Protein AF-A0A6A5ZUI9-F1 (afdb_monomer)

Organism: NCBI:txid690887

Foldseek 3Di:
DDPPPPDDDDDDADQWDQDLVVLEIFGQDPQRDGPNDHPDDDDDDDDDCVPAFDDPPADDADHHPDPDDDTHGDVVVPHNVNVSVVSVVRNPDDPPD

Solvent-accessible surface area (backbone atoms only — not comparable to full-atom values): 6459 Å² total; per-residue (Å²): 134,84,80,83,73,73,73,83,82,82,72,100,66,67,67,56,48,71,43,63,91,78,34,32,39,33,59,52,45,79,83,57,19,38,91,88,38,63,69,66,89,80,83,87,85,88,83,76,60,86,84,46,64,28,56,96,84,43,69,46,71,82,61,41,79,62,93,72,85,64,76,21,40,34,64,96,79,49,41,57,68,57,49,54,49,48,52,50,57,68,58,53,75,78,91,70,133

Sequence (97 aa):
MGTNSLAKVHGEWPQRLLHVESMTSYERKSDNTYNGHKEPR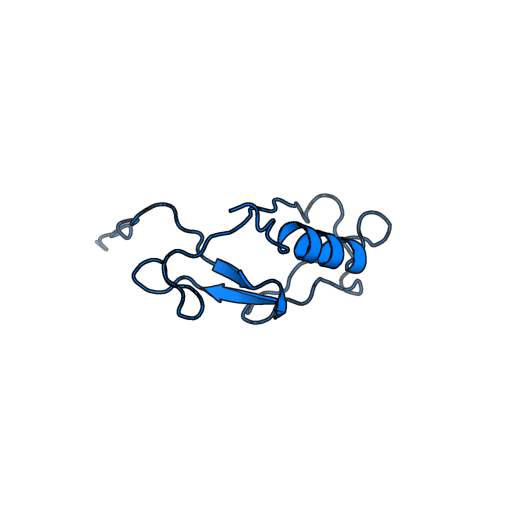YNILTYTWGRFPGSKHDCSITVAGIDWRIPAVRPDHFTIGEFEHTIKTIGREQDVG

pLDDT: mean 82.04, std 17.53, range [34.81, 97.19]

Secondary structure (DSSP, 8-state):
----------SS--SEEEETTTTEEEEPBGGGEETTEES---------GGGSBPPTTS-----BT-SSPPPPB-TTT--HHHHHHHHHHHHS-----

Structure (mmCIF, N/CA/C/O backbone):
data_AF-A0A6A5ZUI9-F1
#
_entry.id   AF-A0A6A5ZUI9-F1
#
loop_
_atom_site.group_PDB
_atom_site.id
_atom_site.type_symbol
_atom_site.label_atom_id
_atom_site.label_alt_id
_atom_site.label_comp_id
_atom_site.label_asym_id
_atom_site.label_entity_id
_atom_site.label_seq_id
_atom_site.pdbx_PDB_ins_code
_atom_site.Cartn_x
_atom_site.Cartn_y
_atom_site.Cartn_z
_atom_site.occupancy
_atom_site.B_iso_or_equiv
_atom_site.auth_seq_id
_atom_site.auth_comp_id
_atom_site.auth_asym_id
_atom_site.auth_atom_id
_atom_site.pdbx_PDB_model_num
ATOM 1 N N . MET A 1 1 ? 1.571 -29.297 28.152 1.00 35.47 1 MET A N 1
ATOM 2 C CA . MET A 1 1 ? 0.497 -29.184 27.142 1.00 35.47 1 MET A CA 1
ATOM 3 C C . MET A 1 1 ? 0.213 -27.705 26.948 1.00 35.47 1 MET A C 1
ATOM 5 O O . MET A 1 1 ? -0.392 -27.103 27.821 1.00 35.47 1 MET A O 1
ATOM 9 N N . GLY A 1 2 ? 0.759 -27.094 25.894 1.00 38.91 2 GLY A N 1
ATOM 10 C CA . GLY A 1 2 ? 0.501 -25.685 25.591 1.00 38.91 2 GLY A CA 1
ATOM 11 C C . GLY A 1 2 ? -0.875 -25.555 24.955 1.00 38.91 2 GLY A C 1
ATOM 12 O O . GLY A 1 2 ? -1.123 -26.139 23.903 1.00 38.91 2 GLY A O 1
ATOM 13 N N . THR A 1 3 ? -1.787 -24.846 25.607 1.00 39.09 3 THR A N 1
ATOM 14 C CA . THR A 1 3 ? -3.079 -24.484 25.027 1.00 39.09 3 THR A CA 1
ATOM 15 C C . THR A 1 3 ? -2.827 -23.534 23.861 1.00 39.09 3 THR A C 1
ATOM 17 O O . THR A 1 3 ? -2.541 -22.356 24.072 1.00 39.09 3 THR A O 1
ATOM 20 N N . ASN A 1 4 ? -2.914 -24.054 22.634 1.00 37.62 4 ASN A N 1
ATOM 21 C CA . ASN A 1 4 ? -3.066 -23.249 21.425 1.00 37.62 4 ASN A CA 1
ATOM 22 C C . ASN A 1 4 ? -4.404 -22.508 21.527 1.00 37.62 4 ASN A C 1
ATOM 24 O O . ASN A 1 4 ? -5.439 -22.988 21.070 1.00 37.62 4 ASN A O 1
ATOM 28 N N . SER A 1 5 ? -4.394 -21.352 22.188 1.00 41.97 5 SER A N 1
ATOM 29 C CA . SER A 1 5 ? -5.485 -20.396 22.092 1.00 41.97 5 SER A CA 1
ATOM 30 C C . SER A 1 5 ? -5.360 -19.746 20.722 1.00 41.97 5 SER A C 1
ATOM 32 O O . SER A 1 5 ? -4.587 -18.806 20.535 1.00 41.97 5 SER A O 1
ATOM 34 N N . LEU A 1 6 ? -6.054 -20.310 19.733 1.00 45.91 6 LEU A N 1
ATOM 35 C CA . LEU A 1 6 ? -6.289 -19.617 18.474 1.00 45.91 6 LEU A CA 1
ATOM 36 C C . LEU A 1 6 ? -6.961 -18.291 18.836 1.00 45.91 6 LEU A C 1
ATOM 38 O O . LEU A 1 6 ? -8.054 -18.282 19.405 1.00 45.91 6 LEU A O 1
ATOM 42 N N . ALA A 1 7 ? -6.262 -17.183 18.582 1.00 53.50 7 ALA A N 1
ATOM 43 C CA . ALA A 1 7 ? -6.760 -15.852 18.878 1.00 53.50 7 ALA A CA 1
ATOM 44 C C . ALA A 1 7 ? -8.162 -15.698 18.277 1.00 53.50 7 ALA A C 1
ATOM 46 O O . ALA A 1 7 ? -8.384 -15.967 17.096 1.00 53.50 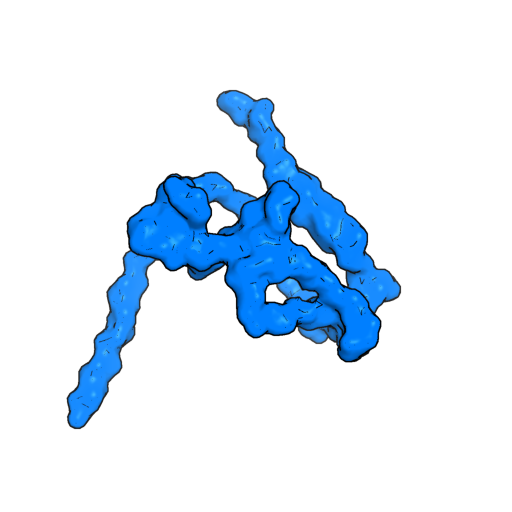7 ALA A O 1
ATOM 47 N N . LYS A 1 8 ? -9.116 -15.299 19.117 1.00 42.50 8 LYS A N 1
ATOM 48 C CA . LYS A 1 8 ? -10.502 -15.053 18.730 1.00 42.50 8 LYS A CA 1
ATOM 49 C C . LYS A 1 8 ? -10.509 -13.997 17.615 1.00 42.50 8 LYS A C 1
ATOM 51 O O . LYS A 1 8 ? -10.194 -12.835 17.865 1.00 42.50 8 LYS A O 1
ATOM 56 N N . VAL A 1 9 ? -10.804 -14.404 16.379 1.00 49.47 9 VAL A N 1
ATOM 57 C CA . VAL A 1 9 ? -10.843 -13.506 15.216 1.00 49.47 9 VAL A CA 1
ATOM 58 C C . VAL A 1 9 ? -12.089 -12.632 15.329 1.00 49.47 9 VAL A C 1
ATOM 60 O O . VAL A 1 9 ? -13.203 -13.071 15.057 1.00 49.47 9 VAL A O 1
ATOM 63 N N . HIS A 1 10 ? -11.904 -11.387 15.757 1.00 52.34 10 HIS A N 1
ATOM 64 C CA . HIS A 1 10 ? -12.933 -10.357 15.678 1.00 52.34 10 HIS A CA 1
ATOM 65 C C . HIS A 1 10 ? -12.949 -9.784 14.245 1.00 52.34 10 HIS A C 1
ATOM 67 O O . HIS A 1 10 ? -12.116 -8.950 13.907 1.00 52.34 10 HIS A O 1
ATOM 73 N N . GLY A 1 11 ? -13.848 -10.326 13.410 1.00 58.16 11 GLY A N 1
ATOM 74 C CA . GLY A 1 11 ? -14.451 -9.745 12.192 1.00 58.16 11 GLY A CA 1
ATOM 75 C C . GLY A 1 11 ? -13.559 -9.036 11.157 1.00 58.16 11 GLY A C 1
ATOM 76 O O . GLY A 1 11 ? -13.129 -7.913 11.381 1.00 58.16 11 GLY A O 1
ATOM 77 N N . GLU A 1 12 ? -13.347 -9.697 10.012 1.00 76.62 12 GLU A N 1
ATOM 78 C CA . GLU A 1 12 ? -13.267 -9.223 8.601 1.00 76.62 12 GLU A CA 1
ATOM 79 C C . GLU A 1 12 ? -12.504 -7.946 8.179 1.00 76.62 12 GLU A C 1
ATOM 81 O O . GLU A 1 12 ? -12.537 -7.587 7.005 1.00 76.62 12 GLU A O 1
ATOM 86 N N . TRP A 1 13 ? -11.757 -7.272 9.050 1.00 89.62 13 TRP A N 1
ATOM 87 C CA . TRP A 1 13 ? -10.975 -6.099 8.640 1.00 89.62 13 TRP A CA 1
ATOM 88 C C . TRP A 1 13 ? -9.551 -6.457 8.177 1.00 89.62 13 TRP A C 1
ATOM 90 O O . TRP A 1 13 ? -8.887 -7.276 8.829 1.00 89.62 13 TRP A O 1
ATOM 100 N N . PRO A 1 14 ? -9.036 -5.841 7.090 1.00 92.31 14 PRO A N 1
ATOM 101 C CA . PRO A 1 14 ? -7.682 -6.097 6.597 1.00 92.31 14 PRO A CA 1
ATOM 102 C C . PRO A 1 14 ? -6.618 -5.879 7.677 1.00 92.31 14 PRO A C 1
ATOM 104 O O . PRO A 1 14 ? -6.703 -4.932 8.453 1.00 92.31 14 PRO A O 1
ATOM 107 N N . GLN A 1 15 ? -5.555 -6.688 7.721 1.00 93.25 15 GLN A N 1
ATOM 108 C CA . GLN A 1 15 ? -4.471 -6.433 8.683 1.00 93.25 15 GLN A CA 1
ATOM 109 C C . GLN A 1 15 ? -3.830 -5.059 8.454 1.00 93.25 15 GLN A C 1
ATOM 111 O O . GLN A 1 15 ? -3.381 -4.425 9.405 1.00 93.25 15 GLN A O 1
ATOM 116 N N . ARG A 1 16 ? -3.785 -4.587 7.205 1.00 95.31 16 ARG A N 1
ATOM 117 C CA . ARG A 1 16 ? -3.177 -3.308 6.845 1.00 95.31 16 ARG A CA 1
ATOM 118 C C . ARG A 1 16 ? -3.966 -2.617 5.747 1.00 95.31 16 ARG A C 1
ATOM 120 O O . ARG A 1 16 ? -4.499 -3.288 4.867 1.00 95.31 16 ARG A O 1
ATOM 127 N N . LEU A 1 17 ? -3.969 -1.289 5.772 1.00 95.69 17 LEU A N 1
ATOM 128 C CA . LEU A 1 17 ? -4.499 -0.444 4.703 1.00 95.69 17 LEU A CA 1
ATOM 129 C C . LEU A 1 17 ? -3.398 0.477 4.180 1.00 95.69 17 LEU A C 1
ATOM 131 O O . LEU A 1 17 ? -2.521 0.893 4.936 1.00 95.69 17 LEU A O 1
ATOM 135 N N . LEU A 1 18 ? -3.432 0.777 2.884 1.00 95.75 18 LEU A N 1
ATOM 136 C CA . LEU A 1 18 ? -2.527 1.732 2.252 1.00 95.75 18 LEU A CA 1
ATOM 137 C C . LEU A 1 18 ? -3.212 3.097 2.185 1.00 95.75 18 LEU A C 1
ATOM 139 O O . LEU A 1 18 ? -4.237 3.241 1.524 1.00 95.75 18 LEU A O 1
ATOM 143 N N . HIS A 1 19 ? -2.627 4.100 2.831 1.00 95.19 19 HIS A N 1
ATOM 144 C CA . HIS A 1 19 ? -3.003 5.488 2.609 1.00 95.19 19 HIS A CA 1
ATOM 145 C C . HIS A 1 19 ? -2.398 5.957 1.283 1.00 95.19 19 HIS A C 1
ATOM 147 O O . HIS A 1 19 ? -1.175 6.031 1.150 1.00 95.19 19 HIS A O 1
ATOM 153 N N . VAL A 1 20 ? -3.253 6.222 0.294 1.00 94.00 20 VAL A N 1
ATOM 154 C CA . VAL A 1 20 ? -2.843 6.424 -1.106 1.00 94.00 20 VAL A CA 1
ATOM 155 C C . VAL A 1 20 ? -2.006 7.687 -1.297 1.00 94.00 20 VAL A C 1
ATOM 157 O O . VAL A 1 20 ? -1.026 7.649 -2.035 1.00 94.00 20 VAL A O 1
ATOM 160 N N . GLU A 1 21 ? -2.343 8.786 -0.620 1.00 92.56 21 GLU A N 1
ATOM 161 C CA . GLU A 1 21 ? -1.625 10.056 -0.783 1.00 92.56 21 GLU A CA 1
ATOM 162 C C . GLU A 1 21 ? -0.186 9.973 -0.262 1.00 92.56 21 GLU A C 1
ATOM 164 O O . GLU A 1 21 ? 0.751 10.374 -0.948 1.00 92.56 21 GLU A O 1
ATOM 169 N N . SER A 1 22 ? 0.005 9.397 0.928 1.00 94.31 22 SER A N 1
ATOM 170 C CA . SER A 1 22 ? 1.336 9.275 1.533 1.00 94.31 22 SER A CA 1
ATOM 171 C C . SER A 1 22 ? 2.082 8.001 1.127 1.00 94.31 22 SER A C 1
ATOM 173 O O . SER A 1 22 ? 3.232 7.829 1.521 1.00 94.31 22 SER A O 1
ATOM 175 N N . MET A 1 23 ? 1.431 7.083 0.403 1.00 95.62 23 MET A N 1
ATOM 176 C CA . MET A 1 23 ? 1.932 5.731 0.123 1.00 95.62 23 MET A CA 1
ATOM 177 C C . MET A 1 23 ? 2.396 4.987 1.391 1.00 95.62 23 MET A C 1
ATOM 179 O O . MET A 1 23 ? 3.360 4.219 1.370 1.00 95.62 23 MET A O 1
ATOM 183 N N . THR A 1 24 ? 1.694 5.193 2.511 1.00 97.19 24 THR A N 1
ATOM 184 C CA . THR A 1 24 ? 2.025 4.579 3.808 1.00 97.19 24 THR A CA 1
ATOM 185 C C . THR A 1 24 ? 1.056 3.456 4.134 1.00 97.19 24 THR A C 1
ATOM 187 O O . THR A 1 24 ? -0.156 3.661 4.184 1.00 97.19 24 THR A O 1
ATOM 190 N N . SER A 1 25 ? 1.581 2.262 4.394 1.00 97.19 25 SER A N 1
ATOM 191 C CA . SER A 1 25 ? 0.795 1.146 4.903 1.00 97.19 25 SER A CA 1
ATOM 192 C C . SER A 1 25 ? 0.667 1.243 6.418 1.00 97.19 25 SER A C 1
ATOM 194 O O . SER A 1 25 ? 1.662 1.138 7.135 1.00 97.19 25 SER A O 1
ATOM 196 N N . TYR A 1 26 ? -0.559 1.372 6.911 1.00 97.19 26 TYR A N 1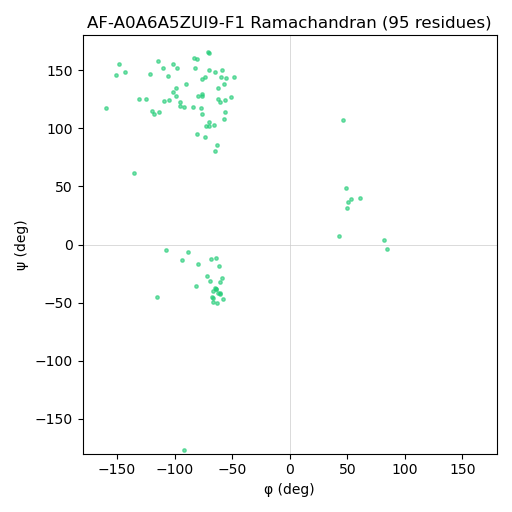
ATOM 197 C CA . TYR A 1 26 ? -0.868 1.375 8.335 1.00 97.19 26 TYR A CA 1
ATOM 198 C C . TYR A 1 26 ? -1.406 0.021 8.767 1.00 97.19 26 TYR A C 1
ATOM 200 O O . TYR A 1 26 ? -2.323 -0.520 8.149 1.00 97.19 26 TYR A O 1
ATOM 208 N N . GLU A 1 27 ? -0.850 -0.511 9.849 1.00 96.00 27 GLU A N 1
ATOM 209 C CA . GLU A 1 27 ? -1.370 -1.713 10.488 1.00 96.00 27 GLU A CA 1
ATOM 210 C C . GLU A 1 27 ? -2.633 -1.412 11.297 1.00 96.00 27 GLU A C 1
ATOM 212 O O . GLU A 1 27 ? -2.752 -0.359 11.933 1.00 96.00 27 GLU A O 1
ATOM 217 N N . ARG A 1 28 ? -3.573 -2.357 11.261 1.00 94.50 28 ARG A N 1
ATOM 218 C CA . ARG A 1 28 ? -4.799 -2.338 12.047 1.00 94.50 28 ARG A CA 1
ATOM 219 C C . ARG A 1 28 ? -4.453 -2.331 13.534 1.00 94.50 28 ARG A C 1
ATOM 221 O O . ARG A 1 28 ? -3.806 -3.249 14.033 1.00 94.50 28 ARG A O 1
ATOM 228 N N . LYS A 1 29 ? -4.938 -1.322 14.251 1.00 91.88 29 LYS A N 1
ATOM 229 C CA . LYS A 1 29 ? -4.913 -1.256 15.718 1.00 91.88 29 LYS A CA 1
ATOM 230 C C . LYS A 1 29 ? -6.201 -1.841 16.306 1.00 91.88 29 LYS A C 1
ATOM 232 O O . LYS A 1 29 ? -7.067 -2.333 15.583 1.00 91.88 29 LYS A O 1
ATOM 237 N N . SER A 1 30 ? -6.329 -1.787 17.632 1.00 87.88 30 SER A N 1
ATOM 238 C CA . SER A 1 30 ? -7.577 -2.113 18.329 1.00 87.88 30 SER A CA 1
ATOM 239 C C . SER A 1 30 ? -8.774 -1.400 17.696 1.00 87.88 30 SER A C 1
ATOM 241 O O . SER A 1 30 ? -8.649 -0.250 17.275 1.00 87.88 30 SER A O 1
ATOM 243 N N . ASP A 1 31 ? -9.924 -2.077 17.673 1.00 88.94 31 ASP A N 1
ATOM 244 C CA . ASP A 1 31 ? -11.196 -1.500 17.214 1.00 88.94 31 ASP A CA 1
ATOM 245 C C . ASP A 1 31 ? -11.158 -1.039 15.739 1.00 88.94 31 ASP A C 1
ATOM 247 O O . ASP A 1 31 ? -11.651 0.031 15.395 1.00 88.94 31 ASP A O 1
ATOM 251 N N . ASN A 1 32 ? -10.500 -1.827 14.871 1.00 92.12 32 ASN A N 1
ATOM 252 C CA . ASN A 1 32 ? -10.418 -1.613 13.415 1.00 92.12 32 ASN A CA 1
ATOM 253 C C . ASN A 1 32 ? -9.933 -0.209 13.016 1.00 92.12 32 ASN A C 1
ATOM 255 O O . ASN A 1 32 ? -10.425 0.401 12.067 1.00 92.12 32 ASN A O 1
ATOM 259 N N . THR A 1 33 ? -8.959 0.313 13.761 1.00 92.50 33 THR A N 1
ATOM 260 C CA . THR A 1 33 ? -8.432 1.665 13.557 1.00 92.50 33 THR A CA 1
ATOM 261 C C . THR A 1 33 ? -7.136 1.657 12.748 1.00 92.50 33 THR A C 1
ATOM 263 O O . THR A 1 33 ? -6.209 0.907 13.056 1.00 92.50 33 THR A O 1
ATOM 266 N N . TYR A 1 34 ? -7.033 2.549 11.762 1.00 94.62 34 TYR A N 1
ATOM 267 C CA . TYR A 1 34 ? -5.870 2.730 10.890 1.00 94.62 34 TYR A CA 1
ATOM 268 C C . TYR A 1 34 ? -5.521 4.211 10.830 1.00 94.62 34 TYR A C 1
ATOM 270 O O . TYR A 1 34 ? -6.377 5.033 10.524 1.00 94.62 34 TYR A O 1
ATOM 278 N N . ASN A 1 35 ? -4.276 4.574 11.146 1.00 94.44 35 ASN A N 1
ATOM 279 C CA . ASN A 1 35 ? -3.843 5.979 11.181 1.00 94.44 35 ASN A CA 1
ATOM 280 C C . ASN A 1 35 ? -4.771 6.919 11.995 1.00 94.44 35 ASN A C 1
ATOM 282 O O . ASN A 1 35 ? -4.939 8.081 11.655 1.00 94.44 35 ASN A O 1
ATOM 286 N N . GLY A 1 36 ? -5.419 6.413 13.051 1.00 93.94 36 GLY A N 1
ATOM 287 C CA . GLY A 1 36 ? -6.381 7.188 13.851 1.00 93.94 36 GLY A CA 1
ATOM 288 C C . GLY A 1 36 ? -7.814 7.230 13.302 1.00 93.94 36 GLY A C 1
ATOM 289 O O . GLY A 1 36 ? -8.697 7.729 13.990 1.00 93.94 36 GLY A O 1
ATOM 290 N N . HIS A 1 37 ? -8.074 6.655 12.127 1.00 93.12 37 HIS A N 1
ATOM 29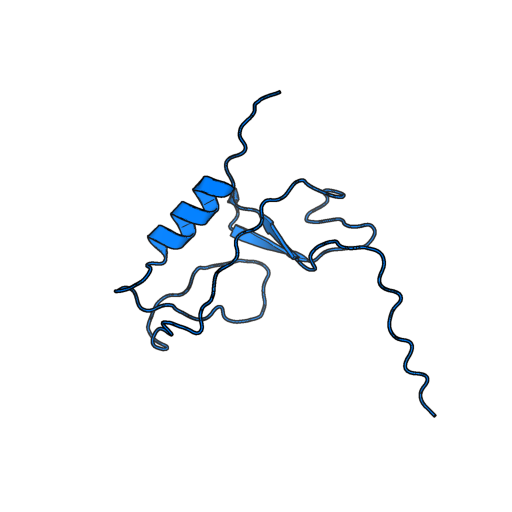1 C CA . HIS A 1 37 ? -9.412 6.522 11.552 1.00 93.12 37 HIS A CA 1
ATOM 292 C C . HIS A 1 37 ? -9.995 5.150 11.883 1.00 93.12 37 HIS A C 1
ATOM 294 O O . HIS A 1 37 ? -9.397 4.123 11.554 1.00 93.12 37 HIS A O 1
ATOM 300 N N . LYS A 1 38 ? -11.156 5.131 12.537 1.00 93.69 38 LYS A N 1
ATOM 301 C CA . LYS A 1 38 ? -11.905 3.905 12.815 1.00 93.69 38 LYS A CA 1
ATOM 302 C C . LYS A 1 38 ? -12.671 3.483 11.566 1.00 93.69 38 LYS A C 1
ATOM 304 O O . LYS A 1 38 ? -13.399 4.297 11.011 1.00 93.69 38 LYS A O 1
ATOM 309 N N . GLU A 1 39 ? -12.505 2.226 11.162 1.00 92.50 39 GLU A N 1
ATOM 310 C CA . GLU A 1 39 ? -13.284 1.593 10.092 1.00 92.50 39 GLU A CA 1
ATOM 311 C C . GLU A 1 39 ? -13.371 2.437 8.797 1.00 92.50 39 GLU A C 1
ATOM 313 O O . GLU A 1 39 ? -14.465 2.651 8.271 1.00 92.50 39 GLU A O 1
ATOM 318 N N . PRO A 1 40 ? -12.239 2.964 8.274 1.00 92.00 40 PRO A N 1
ATOM 319 C CA . PRO A 1 40 ? -12.265 3.830 7.101 1.00 92.00 40 PRO A CA 1
ATOM 320 C C . PRO A 1 40 ? -12.753 3.060 5.870 1.00 92.00 40 PRO A C 1
ATOM 322 O O . PRO A 1 40 ? -12.470 1.869 5.723 1.00 92.00 40 PRO A O 1
ATOM 325 N N . ARG A 1 41 ? -13.432 3.751 4.947 1.00 90.31 41 ARG A N 1
ATOM 326 C CA . ARG A 1 41 ? -13.733 3.198 3.618 1.00 90.31 41 ARG A CA 1
ATOM 327 C C . ARG A 1 41 ? -12.430 2.865 2.897 1.00 90.31 41 ARG A C 1
ATOM 329 O O . ARG A 1 41 ? -11.433 3.572 3.031 1.00 90.31 41 ARG A O 1
ATOM 336 N N . TYR A 1 42 ? -12.441 1.783 2.131 1.00 91.50 42 TYR A N 1
ATOM 337 C CA . TYR A 1 42 ? -11.278 1.344 1.375 1.00 91.50 42 TYR A CA 1
ATOM 338 C C . TYR A 1 42 ? -11.697 0.656 0.079 1.00 91.50 42 TYR A C 1
ATOM 340 O O . TYR A 1 42 ? -12.781 0.083 -0.020 1.00 91.50 42 TYR A O 1
ATOM 348 N N . ASN A 1 43 ? -10.790 0.679 -0.895 1.00 90.56 43 ASN A N 1
ATOM 349 C CA . ASN A 1 43 ? -10.887 -0.101 -2.124 1.00 90.56 43 ASN A CA 1
ATOM 350 C C . ASN A 1 43 ? -9.983 -1.335 -2.040 1.00 90.56 43 ASN A C 1
ATOM 352 O O . ASN A 1 43 ? -8.990 -1.345 -1.309 1.00 90.56 43 ASN A O 1
ATOM 356 N N . ILE A 1 44 ? -10.314 -2.374 -2.807 1.00 89.69 44 ILE A N 1
ATOM 357 C CA . ILE A 1 44 ? -9.514 -3.599 -2.902 1.00 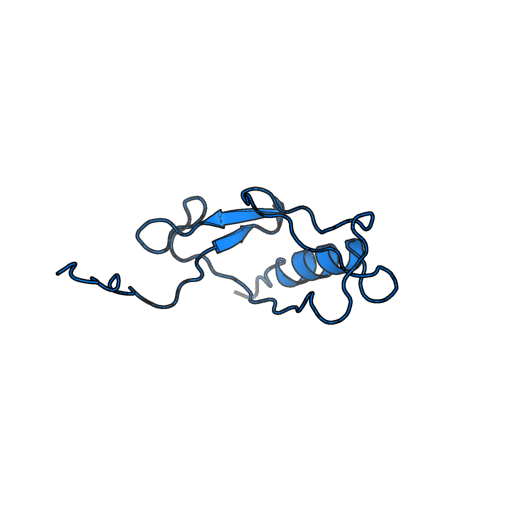89.69 44 ILE A CA 1
ATOM 358 C C . ILE A 1 44 ? -8.857 -3.649 -4.280 1.00 89.69 44 ILE A C 1
ATOM 360 O O . ILE A 1 44 ? -9.538 -3.639 -5.302 1.00 89.69 44 ILE A O 1
ATOM 364 N N . LEU A 1 45 ? -7.528 -3.748 -4.296 1.00 87.88 45 LEU A N 1
ATOM 365 C CA . LEU A 1 45 ? -6.741 -4.023 -5.494 1.00 87.88 45 LEU A CA 1
ATOM 366 C C . LEU A 1 45 ? -6.004 -5.346 -5.315 1.00 87.88 45 LEU A C 1
ATOM 368 O O . LEU A 1 45 ? -5.095 -5.460 -4.493 1.00 87.88 45 LEU A O 1
ATOM 372 N N . THR A 1 46 ? -6.389 -6.349 -6.097 1.00 85.38 46 THR A N 1
ATOM 373 C CA . THR A 1 46 ? -5.721 -7.651 -6.112 1.00 85.38 46 THR A CA 1
ATOM 374 C C . THR A 1 46 ? -4.762 -7.718 -7.286 1.00 85.38 46 THR A C 1
ATOM 376 O O . THR A 1 46 ? -5.144 -7.478 -8.427 1.00 85.38 46 THR A O 1
ATOM 379 N N . TYR A 1 47 ? -3.510 -8.067 -7.011 1.00 79.19 47 TYR A N 1
ATOM 380 C CA . TYR A 1 47 ? -2.471 -8.159 -8.023 1.00 79.19 47 TYR A CA 1
ATOM 381 C C . TYR A 1 47 ? -1.433 -9.209 -7.605 1.00 79.19 47 TYR A C 1
ATOM 383 O O . TYR A 1 47 ? -1.183 -9.419 -6.417 1.00 79.19 47 TYR A O 1
ATOM 391 N N . THR A 1 48 ? -0.864 -9.924 -8.577 1.00 76.25 48 THR A N 1
ATOM 392 C CA . THR A 1 48 ? -0.009 -11.092 -8.319 1.00 76.25 48 THR A CA 1
ATOM 393 C C . THR A 1 48 ? 1.394 -10.893 -8.877 1.00 76.25 48 THR A C 1
ATOM 395 O O . THR A 1 48 ? 1.586 -10.874 -10.092 1.00 76.25 48 THR A O 1
ATOM 398 N N . TRP A 1 49 ? 2.388 -10.842 -7.992 1.00 72.38 49 TRP A N 1
ATOM 399 C CA . TRP A 1 49 ? 3.806 -10.707 -8.344 1.00 72.38 49 TRP A CA 1
ATOM 400 C C . TRP A 1 49 ? 4.398 -11.947 -9.035 1.00 72.38 49 TRP A C 1
ATOM 402 O O . TRP A 1 49 ? 5.288 -11.835 -9.873 1.00 72.38 49 TRP A O 1
ATOM 412 N N . GLY A 1 50 ? 3.899 -13.144 -8.704 1.00 68.19 50 GLY A N 1
ATOM 413 C CA . GLY A 1 50 ? 4.541 -14.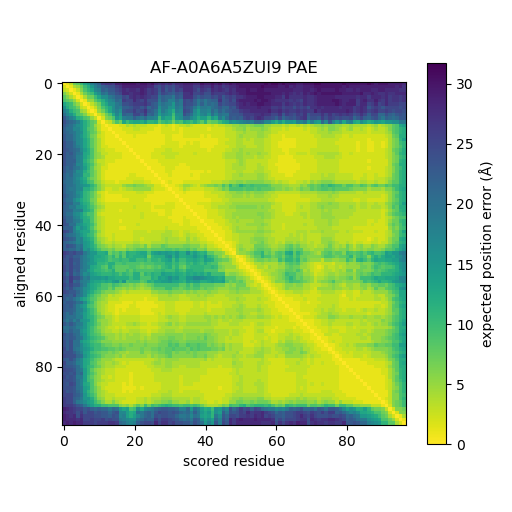416 -9.066 1.00 68.19 50 GLY A CA 1
ATOM 414 C C . GLY A 1 50 ? 4.547 -14.768 -10.557 1.00 68.19 50 GLY A C 1
ATOM 415 O O . GLY A 1 50 ? 5.260 -15.685 -10.952 1.00 68.19 50 GLY A O 1
ATOM 416 N N . ARG A 1 51 ? 3.775 -14.063 -11.394 1.00 77.19 51 ARG A N 1
ATOM 417 C CA . ARG A 1 51 ? 3.695 -14.358 -12.833 1.00 77.19 51 ARG A CA 1
ATOM 418 C C . ARG A 1 51 ? 4.856 -13.761 -13.632 1.00 77.19 51 ARG A C 1
ATOM 420 O O . ARG A 1 51 ? 5.311 -14.384 -14.586 1.00 77.19 51 ARG A O 1
ATOM 427 N N . PHE A 1 52 ? 5.326 -12.575 -13.248 1.00 83.00 52 PHE A N 1
ATOM 428 C CA . PHE A 1 52 ? 6.359 -11.827 -13.973 1.00 83.00 52 PHE A CA 1
ATOM 429 C C . PHE A 1 52 ? 7.410 -11.267 -13.001 1.00 83.00 52 PHE A C 1
ATOM 431 O O . PHE A 1 52 ? 7.550 -10.045 -12.893 1.00 83.00 52 PHE A O 1
ATOM 438 N N . PRO A 1 53 ? 8.131 -12.134 -12.264 1.00 83.81 53 PRO A N 1
ATOM 439 C CA . PRO A 1 53 ? 9.096 -11.688 -11.268 1.00 83.81 53 PRO A CA 1
ATOM 440 C C . PRO A 1 53 ? 10.215 -10.882 -11.933 1.00 83.81 53 PRO A C 1
ATOM 442 O O . PRO A 1 53 ? 10.859 -11.356 -12.871 1.00 83.81 53 PRO A O 1
ATOM 445 N N . GLY A 1 54 ? 10.423 -9.660 -11.448 1.00 83.56 54 GLY A N 1
ATOM 446 C CA . GLY A 1 54 ? 11.550 -8.819 -11.831 1.00 83.56 54 GLY A CA 1
ATOM 447 C C . GLY A 1 54 ? 12.871 -9.331 -11.259 1.00 83.56 54 GLY A C 1
ATOM 448 O O . GLY A 1 54 ? 12.918 -10.168 -10.352 1.00 83.56 54 GLY A O 1
ATOM 449 N N . SER A 1 55 ? 13.970 -8.812 -11.791 1.00 82.81 55 SER A N 1
ATOM 450 C CA . SER A 1 55 ? 15.306 -9.044 -11.256 1.00 82.81 55 SER A CA 1
ATOM 451 C C . SER A 1 55 ? 15.497 -8.332 -9.908 1.00 82.81 55 SER A C 1
ATOM 453 O O . SER A 1 55 ? 14.769 -7.407 -9.551 1.00 82.81 55 SER A O 1
ATOM 455 N N . LYS A 1 56 ? 16.540 -8.702 -9.152 1.00 74.88 56 LYS A N 1
ATOM 456 C CA . LYS A 1 56 ? 16.910 -7.999 -7.906 1.00 74.88 56 LYS A CA 1
ATOM 457 C C . LYS A 1 56 ? 17.288 -6.525 -8.117 1.00 74.88 56 LYS A C 1
ATOM 459 O O . LYS A 1 56 ? 17.338 -5.789 -7.129 1.00 74.88 56 LYS A O 1
ATOM 464 N N . HIS A 1 57 ? 17.609 -6.160 -9.359 1.00 78.12 57 HIS A N 1
ATOM 465 C CA . HIS A 1 57 ? 17.998 -4.822 -9.796 1.00 78.12 57 HIS A CA 1
ATOM 466 C C . HIS A 1 57 ? 16.810 -4.010 -10.315 1.00 78.12 57 HIS A C 1
ATOM 468 O O . HIS A 1 57 ? 16.938 -2.799 -10.467 1.00 78.12 57 HIS A O 1
ATOM 474 N N . ASP A 1 58 ? 15.675 -4.663 -10.565 1.00 83.50 58 ASP A N 1
ATOM 475 C CA . ASP A 1 58 ? 14.467 -3.979 -10.994 1.00 83.50 58 ASP A CA 1
ATOM 476 C C . ASP A 1 58 ? 13.872 -3.239 -9.795 1.00 83.50 58 ASP A C 1
ATOM 478 O O . ASP A 1 58 ? 13.929 -3.694 -8.644 1.00 83.50 58 ASP A O 1
ATOM 482 N N . CYS A 1 59 ? 13.306 -2.072 -10.069 1.00 82.38 59 CYS A N 1
ATOM 483 C CA . CYS A 1 59 ? 12.680 -1.268 -9.040 1.00 82.38 59 CYS A CA 1
ATOM 484 C C . CYS A 1 59 ? 11.374 -1.944 -8.562 1.00 82.38 59 CYS A C 1
ATOM 486 O O . CYS A 1 59 ? 10.674 -2.621 -9.320 1.00 82.38 59 CYS A O 1
ATOM 488 N N . SER A 1 60 ? 11.021 -1.730 -7.297 1.00 87.81 60 SER A N 1
ATOM 489 C CA . SER A 1 60 ? 9.726 -2.106 -6.722 1.00 87.81 60 SER A CA 1
ATOM 490 C C . SER A 1 60 ? 8.958 -0.850 -6.335 1.00 87.81 60 SER A C 1
ATOM 492 O O . SER A 1 60 ? 9.561 0.197 -6.090 1.00 87.81 60 SER A O 1
ATOM 494 N N . ILE A 1 61 ? 7.635 -0.956 -6.222 1.00 90.75 61 ILE A N 1
ATOM 495 C CA . ILE A 1 61 ? 6.849 0.134 -5.646 1.00 90.75 61 ILE A CA 1
ATOM 496 C C . ILE A 1 61 ? 7.353 0.453 -4.234 1.00 90.75 61 ILE A C 1
ATOM 498 O O . ILE A 1 61 ? 7.674 -0.450 -3.455 1.00 90.75 61 ILE A O 1
ATOM 502 N N . THR A 1 62 ? 7.445 1.742 -3.922 1.00 91.88 62 THR A N 1
ATOM 503 C CA . THR A 1 62 ? 7.859 2.196 -2.595 1.00 91.88 62 THR A CA 1
ATOM 504 C C . THR A 1 62 ? 6.619 2.386 -1.735 1.00 91.88 62 THR A C 1
ATOM 506 O O . THR A 1 62 ? 5.753 3.196 -2.054 1.00 91.88 62 THR A O 1
ATOM 509 N N . VAL A 1 63 ? 6.535 1.627 -0.646 1.00 94.50 63 VAL A N 1
ATOM 510 C CA . VAL A 1 63 ? 5.475 1.744 0.358 1.00 94.50 63 VAL A CA 1
ATOM 511 C C . VAL A 1 63 ? 6.139 1.952 1.709 1.00 94.50 63 VAL A C 1
ATOM 513 O O . VAL A 1 63 ? 6.989 1.162 2.114 1.00 94.50 63 VAL A O 1
ATOM 516 N N . ALA A 1 64 ? 5.765 3.019 2.405 1.00 96.62 64 ALA A N 1
ATOM 517 C CA . ALA A 1 64 ? 6.256 3.299 3.746 1.00 96.62 64 ALA A CA 1
ATOM 518 C C . ALA A 1 64 ? 5.498 2.474 4.800 1.00 96.62 64 ALA A C 1
ATOM 520 O O . ALA A 1 64 ? 4.377 2.014 4.576 1.00 96.62 64 ALA A O 1
ATOM 521 N N . GLY A 1 65 ? 6.094 2.315 5.983 1.00 95.12 65 GLY A N 1
ATOM 522 C CA . GLY A 1 65 ? 5.451 1.664 7.129 1.00 95.12 65 GLY A CA 1
ATOM 523 C C . GLY A 1 65 ? 5.489 0.133 7.120 1.00 95.12 65 GLY A C 1
ATOM 524 O O . GLY A 1 65 ? 4.919 -0.474 8.023 1.00 95.12 65 GLY A O 1
ATOM 525 N N . ILE A 1 66 ? 6.156 -0.491 6.146 1.00 95.69 66 ILE A N 1
ATOM 526 C CA . ILE A 1 66 ? 6.38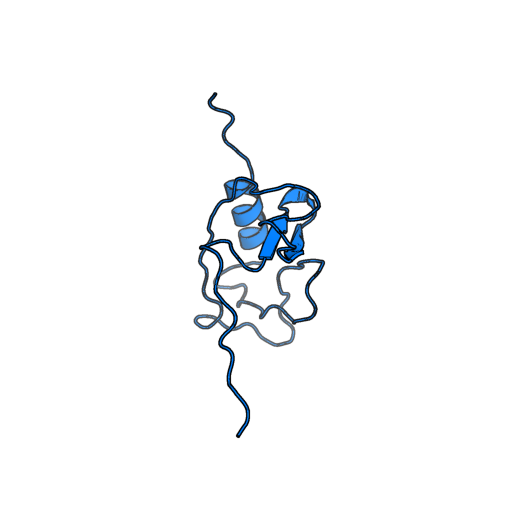4 -1.943 6.074 1.00 95.69 66 ILE A CA 1
ATOM 527 C C . ILE A 1 66 ? 7.860 -2.268 6.327 1.00 95.69 66 ILE A C 1
ATOM 529 O O . ILE A 1 66 ? 8.732 -1.452 6.033 1.00 95.69 66 ILE A O 1
ATOM 533 N N . ASP A 1 67 ? 8.135 -3.460 6.848 1.00 93.75 67 ASP A N 1
ATOM 534 C CA . ASP A 1 67 ? 9.485 -3.970 7.126 1.00 93.75 67 ASP A CA 1
ATOM 535 C C . ASP A 1 67 ? 9.930 -5.076 6.151 1.00 93.75 67 ASP A C 1
ATOM 537 O O . ASP A 1 67 ? 11.085 -5.503 6.174 1.00 93.75 67 ASP A O 1
ATOM 541 N N . TRP A 1 68 ? 9.046 -5.513 5.248 1.00 90.56 68 TRP A N 1
ATOM 542 C CA . TRP A 1 68 ? 9.380 -6.455 4.183 1.00 90.56 68 TRP A CA 1
ATOM 543 C C . TRP A 1 68 ? 9.654 -5.753 2.854 1.00 90.56 68 TRP A C 1
ATOM 545 O O . TRP A 1 68 ? 9.094 -4.706 2.522 1.00 90.56 68 TRP A O 1
ATOM 555 N N . ARG A 1 69 ? 10.493 -6.391 2.035 1.00 87.00 69 ARG A N 1
ATOM 556 C CA . ARG A 1 69 ? 10.732 -5.965 0.657 1.00 87.00 69 ARG A CA 1
ATOM 557 C C . ARG A 1 69 ? 9.554 -6.372 -0.226 1.00 87.00 69 ARG A C 1
ATOM 559 O O . ARG A 1 69 ? 9.195 -7.548 -0.280 1.00 87.00 69 ARG A O 1
ATOM 566 N N . ILE A 1 70 ? 9.009 -5.418 -0.975 1.00 89.06 70 ILE A N 1
ATOM 567 C CA . ILE A 1 70 ? 8.046 -5.708 -2.038 1.00 89.06 70 ILE A CA 1
ATOM 568 C C . ILE A 1 70 ? 8.807 -6.265 -3.258 1.00 89.06 70 ILE A C 1
ATOM 570 O O . ILE A 1 70 ? 9.809 -5.670 -3.664 1.00 89.06 70 ILE A O 1
ATOM 574 N N . PRO A 1 71 ? 8.389 -7.407 -3.838 1.00 87.56 71 PRO A N 1
ATOM 575 C CA . PRO A 1 71 ? 9.004 -7.936 -5.053 1.00 87.56 71 PRO A CA 1
ATOM 576 C C . PRO A 1 71 ? 8.915 -6.946 -6.220 1.00 87.56 71 PRO A C 1
ATOM 578 O O . PRO A 1 71 ? 7.968 -6.174 -6.314 1.00 87.56 71 PRO A O 1
ATOM 581 N N . ALA A 1 72 ? 9.882 -6.982 -7.133 1.00 87.69 72 ALA A N 1
ATOM 582 C CA . ALA A 1 72 ? 9.781 -6.249 -8.391 1.00 87.69 72 ALA A CA 1
ATOM 583 C C . ALA A 1 72 ? 8.948 -7.043 -9.417 1.00 87.69 72 ALA A C 1
ATOM 585 O O . ALA A 1 72 ? 8.945 -8.278 -9.397 1.00 87.69 72 ALA A O 1
ATOM 586 N N . VAL A 1 73 ? 8.284 -6.341 -10.341 1.00 86.31 73 VAL A N 1
ATOM 587 C CA . VAL A 1 73 ? 7.736 -6.917 -11.583 1.00 86.31 73 VAL A CA 1
ATOM 588 C C . VAL A 1 73 ? 8.620 -6.491 -12.750 1.00 86.31 73 VAL A C 1
ATOM 590 O O . VAL A 1 73 ? 9.144 -5.379 -12.764 1.00 86.31 73 VAL A O 1
ATOM 593 N N . ARG A 1 74 ? 8.774 -7.379 -13.736 1.00 86.38 74 ARG A N 1
ATOM 594 C CA . ARG A 1 74 ? 9.447 -7.064 -15.000 1.00 86.38 74 ARG A CA 1
ATOM 595 C C . ARG A 1 74 ? 8.793 -5.852 -15.695 1.00 86.38 74 ARG A C 1
ATOM 597 O O . ARG A 1 74 ? 7.604 -5.934 -16.019 1.00 86.38 74 ARG A O 1
ATOM 604 N N . PRO A 1 75 ? 9.556 -4.791 -16.018 1.00 84.62 75 PRO A N 1
ATOM 605 C CA . PRO A 1 75 ? 9.011 -3.579 -16.637 1.00 84.62 75 PRO A CA 1
ATOM 606 C C . PRO A 1 75 ? 8.302 -3.803 -17.979 1.00 84.62 75 PRO A C 1
ATOM 608 O O . PRO A 1 75 ? 7.358 -3.083 -18.274 1.00 84.62 75 PRO A O 1
ATOM 611 N N . ASP A 1 76 ? 8.690 -4.828 -18.749 1.00 87.38 76 ASP A N 1
ATOM 612 C CA . ASP A 1 76 ? 8.041 -5.192 -20.026 1.00 87.38 76 ASP A CA 1
ATOM 613 C C . ASP A 1 76 ? 6.573 -5.639 -19.872 1.00 87.38 76 ASP A C 1
ATOM 615 O O . ASP A 1 76 ? 5.873 -5.829 -20.866 1.00 87.38 76 ASP A O 1
ATOM 619 N N . HIS A 1 77 ? 6.120 -5.883 -18.639 1.00 86.12 77 HIS A N 1
ATOM 620 C CA . HIS A 1 77 ? 4.769 -6.353 -18.337 1.00 86.12 77 HIS A CA 1
ATOM 621 C C . HIS A 1 77 ? 3.955 -5.343 -17.537 1.00 86.12 77 HIS A C 1
ATOM 623 O O . HIS A 1 77 ? 2.772 -5.164 -17.817 1.00 86.12 77 HIS A O 1
ATOM 629 N N . PHE A 1 78 ? 4.559 -4.751 -16.506 1.00 85.69 78 PHE A N 1
ATOM 630 C CA . PHE A 1 78 ? 3.907 -3.749 -15.674 1.00 85.69 78 PHE A CA 1
ATOM 631 C C . PHE A 1 78 ? 4.959 -2.919 -14.949 1.00 85.69 78 PHE A C 1
ATOM 633 O O . PHE A 1 78 ? 5.756 -3.431 -14.159 1.00 85.69 78 PHE A O 1
ATOM 640 N N . THR A 1 79 ? 4.973 -1.628 -15.236 1.00 89.12 79 THR A N 1
ATOM 641 C CA . THR A 1 79 ? 5.905 -0.677 -14.647 1.00 89.12 79 THR A CA 1
ATOM 642 C C . THR A 1 79 ? 5.413 -0.193 -13.285 1.00 89.12 79 THR A C 1
ATOM 644 O O . THR A 1 79 ? 4.228 -0.234 -12.948 1.00 89.12 79 THR A O 1
ATOM 647 N N . ILE A 1 80 ? 6.333 0.346 -12.486 1.00 89.31 80 ILE A N 1
ATOM 648 C CA . ILE A 1 80 ? 5.987 0.978 -11.204 1.00 89.31 80 ILE A CA 1
ATOM 649 C C . ILE A 1 80 ? 5.113 2.207 -11.420 1.00 89.31 80 ILE A C 1
ATOM 651 O O . ILE A 1 80 ? 4.179 2.418 -10.657 1.00 89.31 80 ILE A O 1
ATOM 655 N N . GLY A 1 81 ? 5.385 2.988 -12.470 1.00 91.00 81 GLY A N 1
ATOM 656 C CA . GLY A 1 81 ? 4.584 4.163 -12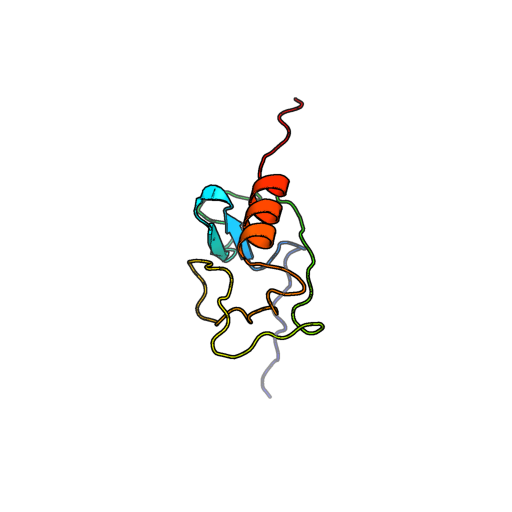.799 1.00 91.00 81 GLY A CA 1
ATOM 657 C C . GLY A 1 81 ? 3.129 3.797 -13.090 1.00 91.00 81 GLY A C 1
ATOM 658 O O . GLY A 1 81 ? 2.222 4.451 -12.581 1.00 91.00 81 GLY A O 1
ATOM 659 N N . GLU A 1 82 ? 2.892 2.713 -13.832 1.00 91.81 82 GLU A N 1
ATOM 660 C CA . GLU A 1 82 ? 1.541 2.187 -14.068 1.00 91.81 82 GLU A CA 1
ATOM 661 C C . GLU A 1 82 ? 0.895 1.678 -12.779 1.00 91.81 82 GLU A C 1
ATOM 663 O O . GLU A 1 82 ? -0.301 1.896 -12.556 1.00 91.81 82 GLU A O 1
ATOM 668 N N . PHE A 1 83 ? 1.675 1.053 -11.893 1.00 90.44 83 PHE A N 1
ATOM 669 C CA . PHE A 1 83 ? 1.150 0.586 -10.618 1.00 90.44 83 PHE A CA 1
ATOM 670 C C . PHE A 1 83 ? 0.736 1.743 -9.703 1.00 90.44 83 PHE A C 1
ATOM 672 O O . PHE A 1 83 ? -0.391 1.774 -9.207 1.00 90.44 83 PHE A O 1
ATOM 679 N N . GLU A 1 84 ? 1.607 2.735 -9.529 1.00 92.75 84 GLU A N 1
ATOM 680 C CA . GLU A 1 84 ? 1.314 3.948 -8.767 1.00 92.75 84 GLU A CA 1
ATOM 681 C C . GLU A 1 84 ? 0.137 4.717 -9.367 1.00 92.75 84 GLU A C 1
ATOM 683 O O . GLU A 1 84 ? -0.731 5.190 -8.633 1.00 92.75 84 GLU A O 1
ATOM 688 N N . HIS A 1 85 ? 0.071 4.818 -10.696 1.00 93.31 85 HIS A N 1
ATOM 689 C CA . HIS A 1 85 ? -1.051 5.444 -11.385 1.00 93.31 85 HIS A CA 1
ATOM 690 C C . HIS A 1 85 ? -2.365 4.700 -11.124 1.00 93.31 85 HIS A C 1
ATOM 692 O O . HIS A 1 85 ? -3.390 5.338 -10.874 1.00 93.31 85 HIS A O 1
ATOM 698 N N . THR A 1 86 ? -2.340 3.365 -11.129 1.00 92.56 86 THR A N 1
ATOM 699 C CA . THR A 1 86 ? -3.504 2.525 -10.815 1.00 92.56 86 THR A CA 1
ATOM 700 C C . THR A 1 86 ? -3.958 2.753 -9.376 1.00 92.56 86 THR A C 1
ATOM 702 O O . THR A 1 86 ? -5.126 3.067 -9.164 1.00 92.56 86 THR A O 1
ATOM 705 N N . ILE A 1 87 ? -3.041 2.688 -8.401 1.00 93.12 87 ILE A N 1
ATOM 706 C CA . ILE A 1 87 ? -3.326 2.934 -6.975 1.00 93.12 87 ILE A CA 1
ATOM 707 C C . ILE A 1 87 ? -3.920 4.330 -6.763 1.00 93.12 87 ILE A C 1
ATOM 709 O O . ILE A 1 87 ? -4.938 4.478 -6.091 1.00 93.12 87 ILE A O 1
ATOM 713 N N . LYS A 1 88 ? -3.325 5.362 -7.370 1.00 92.88 88 LYS A N 1
ATOM 714 C CA . LYS A 1 88 ? -3.839 6.736 -7.290 1.00 92.88 88 LYS A CA 1
ATOM 715 C C . LYS A 1 88 ? -5.207 6.861 -7.948 1.00 92.88 88 LYS A C 1
ATOM 717 O O . LYS A 1 88 ? -6.069 7.562 -7.437 1.00 92.88 88 LYS A O 1
ATOM 722 N N . THR A 1 89 ? -5.437 6.171 -9.061 1.00 91.81 89 THR A N 1
ATOM 723 C CA . THR A 1 89 ? -6.723 6.214 -9.762 1.00 91.81 89 THR A CA 1
ATOM 724 C C . THR A 1 89 ? -7.838 5.574 -8.956 1.00 91.81 89 THR A C 1
ATOM 726 O O . THR A 1 89 ? -8.886 6.196 -8.834 1.00 91.81 89 THR A O 1
ATOM 729 N N . ILE A 1 90 ? -7.606 4.405 -8.358 1.00 89.44 90 ILE A N 1
ATOM 730 C CA . ILE A 1 90 ? -8.598 3.770 -7.480 1.00 89.44 90 ILE A CA 1
ATOM 731 C C . ILE A 1 90 ? -8.748 4.507 -6.146 1.00 89.44 90 ILE A C 1
ATOM 733 O O . ILE A 1 90 ? -9.792 4.412 -5.522 1.00 89.44 90 ILE A O 1
ATOM 737 N N . GLY A 1 91 ? -7.708 5.197 -5.672 1.00 86.56 91 GLY A N 1
ATOM 738 C CA . GLY A 1 91 ? -7.725 5.917 -4.399 1.00 86.56 91 GLY A CA 1
ATOM 739 C C . GLY A 1 91 ? -8.416 7.275 -4.454 1.00 86.56 91 GLY A C 1
ATOM 740 O O . GLY A 1 91 ? -8.756 7.820 -3.410 1.00 86.56 91 GLY A O 1
ATOM 741 N N . ARG A 1 92 ? -8.629 7.826 -5.654 1.00 81.44 92 ARG A N 1
ATOM 742 C CA . ARG A 1 92 ? -9.488 8.995 -5.855 1.00 81.44 92 ARG A CA 1
ATOM 743 C C . ARG A 1 92 ? -10.934 8.562 -5.613 1.00 81.44 92 ARG A C 1
ATOM 745 O O . ARG A 1 92 ? -11.504 7.865 -6.448 1.00 81.44 92 ARG A O 1
ATOM 752 N N . GLU A 1 93 ? -11.519 8.935 -4.476 1.00 63.41 93 GLU A N 1
ATOM 753 C CA . GLU A 1 93 ? -12.953 8.734 -4.261 1.00 63.41 93 GLU A CA 1
ATOM 754 C C . GLU A 1 93 ? -13.761 9.539 -5.288 1.00 63.41 93 GLU A C 1
ATOM 756 O O . GLU A 1 93 ? -13.496 10.711 -5.565 1.00 63.41 93 GLU A O 1
ATOM 761 N N . GLN A 1 94 ? -14.767 8.870 -5.854 1.00 53.47 94 GLN A N 1
ATOM 762 C CA . GLN A 1 94 ? -15.939 9.522 -6.404 1.00 53.47 94 GLN A CA 1
ATOM 763 C C . GLN A 1 94 ? -16.746 10.083 -5.226 1.00 53.47 94 GLN A C 1
ATOM 765 O O . GLN A 1 94 ? -17.452 9.333 -4.553 1.00 53.47 94 GLN A O 1
ATOM 770 N N . ASP A 1 95 ? -16.642 11.390 -4.995 1.00 43.06 95 ASP A N 1
ATOM 771 C CA . ASP A 1 95 ? -17.658 12.179 -4.293 1.00 43.06 95 ASP A CA 1
ATOM 772 C C . ASP A 1 95 ? -18.943 12.176 -5.139 1.00 43.06 95 ASP A C 1
ATOM 774 O O . ASP A 1 95 ? -19.220 13.097 -5.909 1.00 43.06 95 ASP A O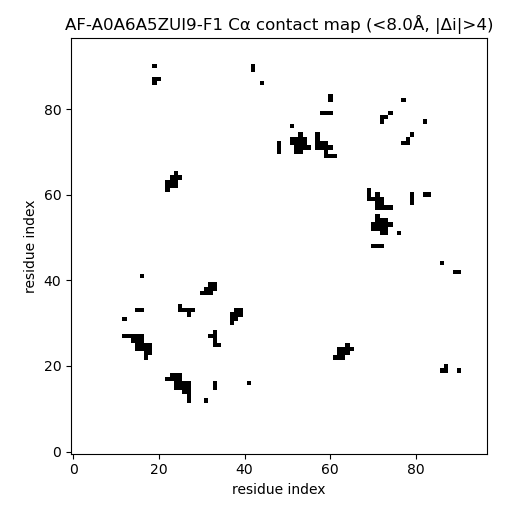 1
ATOM 778 N N . VAL A 1 96 ? -19.726 11.104 -5.056 1.00 37.19 96 VAL A N 1
ATOM 779 C CA . VAL A 1 96 ? -21.150 11.157 -5.395 1.00 37.19 96 VAL A CA 1
ATOM 780 C C . VAL A 1 96 ? -21.876 10.908 -4.083 1.00 37.19 96 VAL A C 1
ATOM 782 O O . VAL A 1 96 ? -21.667 9.867 -3.459 1.00 37.19 96 VAL A O 1
ATOM 785 N N . GLY A 1 97 ? -22.584 11.950 -3.644 1.00 34.81 97 GLY A N 1
ATOM 786 C CA . GLY A 1 97 ? -23.127 12.119 -2.295 1.00 34.81 97 GLY A CA 1
ATOM 787 C C . GLY A 1 97 ? -24.256 11.182 -1.903 1.00 34.81 97 GLY A C 1
ATOM 788 O O . GLY A 1 97 ? -24.676 10.338 -2.726 1.00 34.81 97 GLY A O 1
#

Radius of gyration: 16.69 Å; Cα contacts (8 Å, |Δi|>4): 97; chains: 1; bounding box: 41×41×47 Å

Mean predicted aligned error: 8.35 Å